Protein AF-A0A954D2D7-F1 (afdb_monomer_lite)

Structure (mmCIF, N/CA/C/O backbone):
data_AF-A0A954D2D7-F1
#
_entry.id   AF-A0A954D2D7-F1
#
loop_
_atom_site.group_PDB
_atom_site.id
_atom_site.type_symbol
_atom_site.label_atom_id
_atom_site.label_alt_id
_atom_site.label_comp_id
_atom_site.label_asym_id
_atom_site.label_entity_id
_atom_site.label_seq_id
_atom_site.pdbx_PDB_ins_code
_atom_site.Cartn_x
_atom_site.Cartn_y
_atom_site.Cartn_z
_atom_site.occupancy
_atom_site.B_iso_or_equiv
_atom_site.auth_seq_id
_atom_site.auth_comp_id
_atom_site.auth_asym_id
_atom_site.auth_atom_id
_atom_site.pdbx_PDB_model_num
ATOM 1 N N . MET A 1 1 ? 48.743 -10.296 -43.940 1.00 39.56 1 MET A N 1
ATOM 2 C CA . MET A 1 1 ? 47.864 -10.215 -42.758 1.00 39.56 1 MET A CA 1
ATOM 3 C C . MET A 1 1 ? 47.285 -8.819 -42.732 1.00 39.56 1 MET A C 1
ATOM 5 O O . MET A 1 1 ? 47.990 -7.878 -42.402 1.00 39.56 1 MET A O 1
ATOM 9 N N . THR A 1 2 ? 46.063 -8.693 -43.229 1.00 38.75 2 THR A N 1
ATOM 10 C CA . THR A 1 2 ? 45.252 -7.474 -43.221 1.00 38.75 2 THR A CA 1
ATOM 11 C C . THR A 1 2 ? 44.404 -7.504 -41.954 1.00 38.75 2 THR A C 1
ATOM 13 O O . THR A 1 2 ? 43.692 -8.481 -41.736 1.00 38.75 2 THR A O 1
ATOM 16 N N . LEU A 1 3 ? 44.523 -6.485 -41.105 1.00 38.28 3 LEU A N 1
ATOM 17 C CA . LEU A 1 3 ? 43.598 -6.252 -39.997 1.00 38.28 3 LEU A CA 1
ATOM 18 C C . LEU A 1 3 ? 42.674 -5.107 -40.424 1.00 38.28 3 LEU A C 1
ATOM 20 O O . LEU A 1 3 ? 43.153 -4.049 -40.832 1.00 38.28 3 LEU A O 1
ATOM 24 N N . GLU A 1 4 ? 41.373 -5.378 -40.415 1.00 38.62 4 GLU A N 1
ATOM 25 C CA . GLU A 1 4 ? 40.294 -4.446 -40.760 1.00 38.62 4 GLU A CA 1
ATOM 26 C C . GLU A 1 4 ? 40.240 -3.261 -39.767 1.00 38.62 4 GLU A C 1
ATOM 28 O O . GLU A 1 4 ? 40.539 -3.449 -38.584 1.00 38.62 4 GLU A O 1
ATOM 33 N N . PRO A 1 5 ? 39.854 -2.045 -40.201 1.00 45.22 5 PRO A N 1
ATOM 34 C CA . PRO A 1 5 ? 39.687 -0.904 -39.308 1.00 45.22 5 PRO A CA 1
ATOM 35 C C . PRO A 1 5 ? 38.406 -1.021 -38.466 1.00 45.22 5 PRO A C 1
ATOM 37 O O . PRO A 1 5 ? 37.337 -1.376 -38.961 1.00 45.22 5 PRO A O 1
ATOM 40 N N . TYR A 1 6 ? 38.531 -0.672 -37.186 1.00 34.94 6 TYR A N 1
ATOM 41 C CA . TYR A 1 6 ? 37.450 -0.567 -36.204 1.00 34.94 6 TYR A CA 1
ATOM 42 C C . TYR A 1 6 ? 36.313 0.328 -36.738 1.00 34.94 6 TYR A C 1
ATOM 44 O O . TYR A 1 6 ? 36.554 1.455 -37.175 1.00 34.94 6 TYR A O 1
ATOM 52 N N . GLN A 1 7 ? 35.077 -0.175 -36.730 1.00 33.38 7 GLN A N 1
ATOM 53 C CA . GLN A 1 7 ? 33.889 0.573 -37.151 1.00 33.38 7 GLN A CA 1
ATOM 54 C C . GLN A 1 7 ? 33.510 1.577 -36.052 1.00 33.38 7 GLN A C 1
ATOM 56 O O . GLN A 1 7 ? 33.207 1.187 -34.928 1.00 33.38 7 GLN A O 1
ATOM 61 N N . VAL A 1 8 ? 33.529 2.874 -36.368 1.00 34.16 8 VAL A N 1
ATOM 62 C CA . VAL A 1 8 ? 32.988 3.925 -35.493 1.00 34.16 8 VAL A CA 1
ATOM 63 C C . VAL A 1 8 ? 31.491 4.034 -35.769 1.00 34.16 8 VAL A C 1
ATOM 65 O O . VAL A 1 8 ? 31.095 4.454 -36.857 1.00 34.16 8 VAL A O 1
ATOM 68 N N . PHE A 1 9 ? 30.657 3.668 -34.796 1.00 31.55 9 PHE A N 1
ATOM 69 C CA . PHE A 1 9 ? 29.221 3.931 -34.868 1.00 31.55 9 PHE A CA 1
ATOM 70 C C . PHE A 1 9 ? 28.951 5.413 -34.553 1.00 31.55 9 PHE A C 1
ATOM 72 O O . PHE A 1 9 ? 29.462 5.929 -33.557 1.00 31.55 9 PHE A O 1
ATOM 79 N N . PRO A 1 10 ? 28.179 6.137 -35.383 1.00 33.50 10 PRO A N 1
ATOM 80 C CA . PRO A 1 10 ? 27.807 7.512 -35.085 1.00 33.50 10 PRO A CA 1
ATOM 81 C C . PRO A 1 10 ? 26.833 7.539 -33.900 1.00 33.50 10 PRO A C 1
ATOM 83 O O . PRO A 1 10 ? 25.724 7.011 -33.988 1.00 33.50 10 PRO A O 1
ATOM 86 N N . LEU A 1 11 ? 27.252 8.174 -32.802 1.00 37.38 11 LEU A N 1
ATOM 87 C CA . LEU A 1 11 ? 26.416 8.414 -31.626 1.00 37.38 11 LEU A CA 1
ATOM 88 C C . LEU A 1 11 ? 25.165 9.204 -32.036 1.00 37.38 11 LEU A C 1
ATOM 90 O O . LEU A 1 11 ? 25.256 10.324 -32.552 1.00 37.38 11 LEU A O 1
ATOM 94 N N . HIS A 1 12 ? 23.993 8.607 -31.814 1.00 35.72 12 HIS A N 1
ATOM 95 C CA . HIS A 1 12 ? 22.733 9.331 -31.877 1.00 35.72 12 HIS A CA 1
ATOM 96 C C . HIS A 1 12 ? 22.705 10.394 -30.774 1.00 35.72 12 HIS A C 1
ATOM 98 O O . HIS A 1 12 ? 23.239 10.228 -29.681 1.00 35.72 12 HIS A O 1
ATOM 104 N N . ARG A 1 13 ? 22.134 11.541 -31.137 1.00 46.81 13 ARG A N 1
ATOM 105 C CA . ARG A 1 13 ? 22.065 12.766 -30.343 1.00 46.81 13 ARG A CA 1
ATOM 106 C C . ARG A 1 13 ? 21.484 12.510 -28.949 1.00 46.81 13 ARG A C 1
ATOM 108 O O . ARG A 1 13 ? 20.422 11.908 -28.856 1.00 46.81 13 ARG A O 1
ATOM 115 N N . ASN A 1 14 ? 22.138 13.124 -27.956 1.00 37.88 14 ASN A N 1
ATOM 116 C CA . ASN A 1 14 ? 21.679 13.470 -26.597 1.00 37.88 14 ASN A CA 1
ATOM 117 C C . ASN A 1 14 ? 22.426 12.767 -25.453 1.00 37.88 14 ASN A C 1
ATOM 119 O O . ASN A 1 14 ? 21.799 12.212 -24.562 1.00 37.88 14 ASN A O 1
ATOM 123 N N . VAL A 1 15 ? 23.756 12.886 -25.399 1.00 37.69 15 VAL A N 1
ATOM 124 C CA . VAL A 1 15 ? 24.459 12.725 -24.116 1.00 37.69 15 VAL A CA 1
ATOM 125 C C . VAL A 1 15 ? 24.548 14.103 -23.465 1.00 37.69 15 VAL A C 1
ATOM 127 O O . VAL A 1 15 ? 25.409 14.922 -23.797 1.00 37.69 15 VAL A O 1
ATOM 130 N N . GLY A 1 16 ? 23.578 14.392 -22.598 1.00 37.53 16 GLY A N 1
ATOM 131 C CA . GLY A 1 16 ? 23.674 15.493 -21.648 1.00 37.53 16 GLY A CA 1
ATOM 132 C C . GLY A 1 16 ? 24.825 15.210 -20.688 1.00 37.53 16 GLY A C 1
ATOM 133 O O . GLY A 1 16 ? 24.953 14.100 -20.181 1.00 37.53 16 GLY A O 1
ATOM 134 N N . ARG A 1 17 ? 25.694 16.199 -20.468 1.00 40.41 17 ARG A N 1
ATOM 135 C CA . ARG A 1 17 ? 26.733 16.101 -19.440 1.00 40.41 17 ARG A CA 1
ATOM 136 C C . ARG A 1 17 ? 26.048 16.051 -18.077 1.00 40.41 17 ARG A C 1
ATOM 138 O O . ARG A 1 17 ? 25.430 17.039 -17.688 1.00 40.41 17 ARG A O 1
ATOM 145 N N . ILE A 1 18 ? 26.176 14.933 -17.374 1.00 41.44 18 ILE A N 1
ATOM 146 C CA . ILE A 1 18 ? 25.833 14.842 -15.957 1.00 41.44 18 ILE A CA 1
ATOM 147 C C . ILE A 1 18 ? 27.135 15.108 -15.200 1.00 41.44 18 ILE A C 1
ATOM 149 O O . ILE A 1 18 ? 28.099 14.363 -15.338 1.00 41.44 18 ILE A O 1
ATOM 153 N N . ASN A 1 19 ? 27.189 16.248 -14.513 1.00 44.53 19 ASN A N 1
ATOM 154 C CA . ASN A 1 19 ? 28.309 16.683 -13.685 1.00 44.53 19 ASN A CA 1
ATOM 155 C C . ASN A 1 19 ? 27.780 16.944 -12.276 1.00 44.53 19 ASN A C 1
ATOM 157 O O . ASN A 1 19 ? 27.097 17.948 -12.078 1.00 44.53 19 ASN A O 1
ATOM 161 N N . TYR A 1 20 ? 28.112 16.040 -11.363 1.00 42.44 20 TYR A N 1
ATOM 162 C CA . TYR A 1 20 ? 28.048 16.162 -9.909 1.00 42.44 20 TYR A CA 1
ATOM 163 C C . TYR A 1 20 ? 29.038 15.071 -9.441 1.00 42.44 20 TYR A C 1
ATOM 165 O O . TYR A 1 20 ? 28.659 13.913 -9.378 1.00 42.44 20 TYR A O 1
ATOM 173 N N . ASP A 1 21 ? 30.361 15.247 -9.379 1.00 45.12 21 ASP A N 1
ATOM 174 C CA . ASP A 1 21 ? 31.151 16.245 -8.660 1.00 45.12 21 ASP A CA 1
ATOM 175 C C . ASP A 1 21 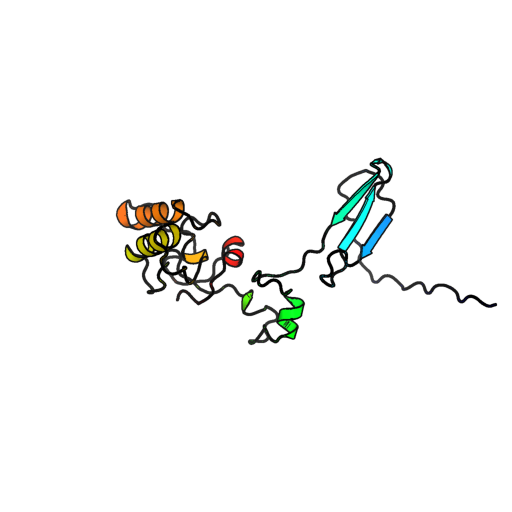? 32.557 16.357 -9.313 1.00 45.12 21 ASP A C 1
ATOM 177 O O . ASP A 1 21 ? 32.939 15.544 -10.152 1.00 45.12 21 ASP A O 1
ATOM 181 N N . LEU A 1 22 ? 33.310 17.406 -8.988 1.00 47.78 22 LEU A N 1
ATOM 182 C CA . LEU A 1 22 ? 34.474 17.935 -9.718 1.00 47.78 22 LEU A CA 1
ATOM 183 C C . LEU A 1 22 ? 35.801 17.143 -9.587 1.00 47.78 22 LEU A C 1
ATOM 185 O O . LEU A 1 22 ? 36.811 17.770 -9.299 1.00 47.78 22 LEU A O 1
ATOM 189 N N . ASP A 1 23 ? 35.854 15.844 -9.890 1.00 49.12 23 ASP A N 1
ATOM 190 C CA . ASP A 1 23 ? 37.109 15.065 -9.789 1.00 49.12 23 ASP A CA 1
ATOM 191 C C . ASP A 1 23 ? 37.379 14.243 -11.074 1.00 49.12 23 ASP A C 1
ATOM 193 O O . ASP A 1 23 ? 37.180 13.032 -11.106 1.00 49.12 23 ASP A O 1
ATOM 197 N N . ASP A 1 24 ? 37.746 14.918 -12.176 1.00 53.25 24 ASP A N 1
ATOM 198 C CA . ASP A 1 24 ? 38.300 14.365 -13.436 1.00 53.25 24 ASP A CA 1
ATOM 199 C C . ASP A 1 24 ? 37.940 12.896 -13.782 1.00 53.25 24 ASP A C 1
ATOM 201 O O . ASP A 1 24 ? 38.807 12.043 -13.992 1.00 53.25 24 ASP A O 1
ATOM 205 N N . ALA A 1 25 ? 36.643 12.583 -13.895 1.00 55.34 25 ALA A N 1
ATOM 206 C CA . ALA A 1 25 ? 36.192 11.291 -14.409 1.00 55.34 25 ALA A CA 1
ATOM 207 C C . ALA A 1 25 ? 36.656 11.120 -15.871 1.00 55.34 25 ALA A C 1
ATOM 209 O O . ALA A 1 25 ? 36.067 11.678 -16.801 1.00 55.34 25 ALA A O 1
ATOM 210 N N . GLU A 1 26 ? 37.741 10.368 -16.082 1.00 58.22 26 GLU A N 1
ATOM 211 C CA . GLU A 1 26 ? 38.384 10.236 -17.398 1.00 58.22 26 GLU A CA 1
ATOM 212 C C . GLU A 1 26 ? 37.692 9.225 -18.323 1.00 58.22 26 GLU A C 1
ATOM 214 O O . GLU A 1 26 ? 37.853 9.291 -19.546 1.00 58.22 26 GLU A O 1
ATOM 219 N N . SER A 1 27 ? 36.924 8.277 -17.776 1.00 65.44 27 SER A N 1
ATOM 220 C CA . SER A 1 27 ? 36.299 7.224 -18.576 1.00 65.44 27 SER A CA 1
ATOM 221 C C . SER A 1 27 ? 34.964 6.768 -18.001 1.00 65.44 27 SER A C 1
ATOM 223 O O . SER A 1 27 ? 34.868 6.416 -16.826 1.00 65.44 27 SER A O 1
ATOM 225 N N . LEU A 1 28 ? 33.955 6.761 -18.873 1.00 73.69 28 LEU A N 1
ATOM 226 C CA . LEU A 1 28 ? 32.636 6.189 -18.639 1.00 73.69 28 LEU A CA 1
ATOM 227 C C . LEU A 1 28 ? 32.505 4.944 -19.514 1.00 73.69 28 LEU A C 1
ATOM 229 O O . LEU A 1 28 ? 32.765 5.012 -20.720 1.00 73.69 28 LEU A O 1
ATOM 233 N N . ILE A 1 29 ? 32.087 3.831 -18.921 1.00 79.81 29 ILE A N 1
ATOM 234 C CA . ILE A 1 29 ? 31.660 2.644 -19.661 1.00 79.81 29 ILE A CA 1
ATOM 235 C C . ILE A 1 29 ? 30.211 2.338 -19.304 1.00 79.81 29 ILE A C 1
ATOM 237 O O . ILE A 1 29 ? 29.823 2.440 -18.142 1.00 79.81 29 ILE A O 1
ATOM 241 N N . ALA A 1 30 ? 29.436 2.015 -20.335 1.00 82.44 30 ALA A N 1
ATOM 242 C CA . ALA A 1 30 ? 28.088 1.503 -20.205 1.00 82.44 30 ALA A CA 1
ATOM 243 C C . ALA A 1 30 ? 28.159 -0.021 -20.380 1.00 82.44 30 ALA A C 1
ATOM 245 O O . ALA A 1 30 ? 28.698 -0.489 -21.389 1.00 82.44 30 ALA A O 1
ATOM 246 N N . ALA A 1 31 ? 27.745 -0.783 -19.374 1.00 78.31 31 ALA A N 1
ATOM 247 C CA . ALA A 1 31 ? 27.738 -2.241 -19.410 1.00 78.31 31 ALA A CA 1
ATOM 248 C C . ALA A 1 31 ? 26.747 -2.774 -18.383 1.00 78.31 31 ALA A C 1
ATOM 250 O O . ALA A 1 31 ? 26.720 -2.279 -17.269 1.00 78.31 31 ALA A O 1
ATOM 251 N N . ASP A 1 32 ? 26.012 -3.811 -18.752 1.00 78.25 32 A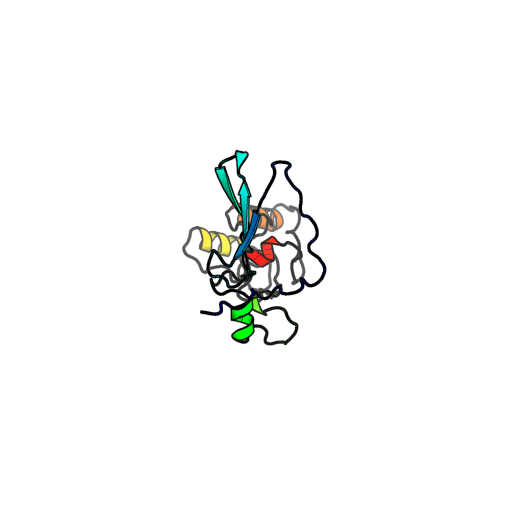SP A N 1
ATOM 252 C CA . ASP A 1 32 ? 25.194 -4.603 -17.836 1.00 78.25 32 ASP A CA 1
ATOM 253 C C . ASP A 1 32 ? 26.106 -5.327 -16.821 1.00 78.25 32 ASP A C 1
ATOM 255 O O . ASP A 1 32 ? 26.811 -6.284 -17.175 1.00 78.25 32 ASP A O 1
ATOM 259 N N . LEU A 1 33 ? 26.202 -4.800 -15.595 1.00 78.88 33 LEU A N 1
ATOM 260 C CA . LEU A 1 33 ? 27.069 -5.328 -14.540 1.00 78.88 33 LEU A CA 1
ATOM 261 C C . LEU A 1 33 ? 26.346 -6.264 -13.575 1.00 78.88 33 LEU A C 1
ATOM 263 O O . LEU A 1 33 ? 27.026 -7.069 -12.924 1.00 78.88 33 LEU A O 1
ATOM 267 N N . ASP A 1 34 ? 25.025 -6.171 -13.457 1.00 72.88 34 ASP A N 1
ATOM 268 C CA . ASP A 1 34 ? 24.221 -7.018 -12.573 1.00 72.88 34 ASP A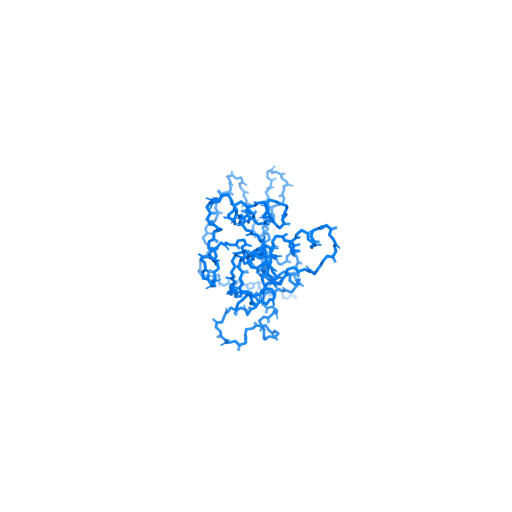 CA 1
ATOM 269 C C . ASP A 1 34 ? 23.384 -8.082 -13.308 1.00 72.88 34 ASP A C 1
ATOM 271 O O . ASP A 1 34 ? 22.871 -9.003 -12.664 1.00 72.88 34 ASP A O 1
ATOM 275 N N . GLY A 1 35 ? 23.407 -8.086 -14.640 1.00 67.19 35 GLY A N 1
ATOM 276 C CA . GLY A 1 35 ? 22.795 -9.100 -15.497 1.00 67.19 35 GLY A CA 1
ATOM 277 C C . GLY A 1 35 ? 21.318 -8.844 -15.788 1.00 67.19 35 GLY A C 1
ATOM 278 O O . GLY A 1 35 ? 20.613 -9.802 -16.123 1.00 67.19 35 GLY A O 1
ATOM 279 N N . ASP A 1 36 ? 20.865 -7.604 -15.616 1.00 63.38 36 ASP A N 1
ATOM 280 C CA . ASP A 1 36 ? 19.478 -7.157 -15.757 1.00 63.38 36 ASP A CA 1
ATOM 281 C C . ASP A 1 36 ? 19.140 -6.778 -17.225 1.00 63.38 36 ASP A C 1
ATOM 283 O O . ASP A 1 36 ? 17.993 -6.721 -17.660 1.00 63.38 36 ASP A O 1
ATOM 287 N N . GLY A 1 37 ? 20.157 -6.682 -18.086 1.00 59.62 37 GLY A N 1
ATOM 288 C CA . GLY A 1 37 ? 19.989 -6.416 -19.514 1.00 59.62 37 GLY A CA 1
ATOM 289 C C . GLY A 1 37 ? 19.820 -4.935 -19.864 1.00 59.62 37 GLY A C 1
ATOM 290 O O . GLY A 1 37 ? 19.677 -4.616 -21.053 1.00 59.62 37 GLY A O 1
ATOM 291 N N . LEU A 1 38 ? 19.901 -4.033 -18.883 1.00 69.88 38 LEU A N 1
ATOM 292 C CA . LEU A 1 38 ? 20.119 -2.603 -19.072 1.00 69.88 38 LEU A CA 1
ATOM 293 C C . LEU A 1 38 ? 21.613 -2.272 -18.943 1.00 69.88 38 LEU A C 1
ATOM 295 O O . LEU A 1 38 ? 22.388 -2.946 -18.274 1.00 69.88 38 LEU A O 1
ATOM 299 N N . GLU A 1 39 ? 22.071 -1.239 -19.655 1.00 75.44 39 GLU A N 1
ATOM 300 C CA . GLU A 1 39 ? 23.469 -0.817 -19.539 1.00 75.44 39 GLU A CA 1
ATOM 301 C C . GLU A 1 39 ? 23.657 0.050 -18.283 1.00 75.44 39 GLU A C 1
ATOM 303 O O . GLU A 1 39 ? 23.234 1.207 -18.258 1.00 75.44 39 GLU A O 1
ATOM 308 N N . ASP A 1 40 ? 24.355 -0.466 -17.270 1.00 81.38 40 ASP A N 1
ATOM 309 C CA . ASP A 1 40 ? 24.784 0.322 -16.110 1.00 81.38 40 ASP A CA 1
ATOM 310 C C . ASP A 1 40 ? 25.881 1.311 -16.477 1.00 81.38 40 ASP A C 1
ATOM 312 O O . ASP A 1 40 ? 26.655 1.093 -17.408 1.00 81.38 40 ASP A O 1
ATOM 316 N N . ILE A 1 41 ? 26.022 2.378 -15.688 1.00 84.12 41 ILE A N 1
ATOM 317 C CA . ILE A 1 41 ? 27.104 3.347 -15.873 1.00 84.12 41 ILE A CA 1
ATOM 318 C C . ILE A 1 41 ? 28.191 3.104 -14.835 1.00 84.12 41 ILE A C 1
ATOM 320 O O . ILE A 1 41 ? 27.975 3.211 -13.629 1.00 84.12 41 ILE A O 1
ATOM 324 N N . VAL A 1 42 ? 29.409 2.882 -15.316 1.00 82.31 42 VAL A N 1
ATOM 325 C CA . VAL A 1 42 ? 30.607 2.788 -14.484 1.00 82.31 42 VAL A CA 1
ATOM 326 C C . VAL A 1 42 ? 31.518 3.966 -14.781 1.00 82.31 42 VAL A C 1
ATOM 328 O O . VAL A 1 42 ? 31.848 4.237 -15.938 1.00 82.31 42 VAL A O 1
ATOM 331 N N . SER A 1 43 ? 31.962 4.638 -13.723 1.00 81.44 43 SER A N 1
ATOM 332 C CA . SER A 1 43 ? 32.955 5.705 -13.779 1.00 81.44 43 SER A CA 1
ATOM 333 C C . SER A 1 43 ? 34.209 5.307 -13.006 1.00 81.44 43 SER A C 1
ATOM 335 O O . SER A 1 43 ? 34.134 4.819 -11.873 1.00 81.44 43 SER A O 1
ATOM 337 N N . LEU A 1 44 ? 35.370 5.526 -13.624 1.00 73.00 44 LEU A N 1
ATOM 338 C CA . LEU A 1 44 ? 36.674 5.383 -12.981 1.00 73.00 44 LEU A CA 1
ATOM 339 C C . LEU A 1 44 ? 37.146 6.746 -12.478 1.00 73.00 44 LEU A C 1
ATOM 341 O O . LEU A 1 44 ? 37.297 7.677 -13.272 1.00 73.00 44 LEU A O 1
ATOM 345 N N . ILE A 1 45 ? 37.440 6.837 -11.182 1.00 69.75 45 ILE A N 1
ATOM 346 C CA . ILE A 1 45 ? 37.978 8.046 -10.555 1.00 69.75 45 ILE A CA 1
ATOM 347 C C . ILE A 1 45 ? 39.456 7.780 -10.259 1.00 69.75 45 ILE A C 1
ATOM 349 O O . ILE A 1 45 ? 39.805 7.037 -9.338 1.00 69.75 45 ILE A O 1
ATOM 353 N N . ILE A 1 46 ? 40.338 8.323 -11.104 1.00 61.31 46 ILE A N 1
ATOM 354 C CA . ILE A 1 46 ? 41.777 8.009 -11.082 1.00 61.31 46 ILE A CA 1
ATOM 355 C C . ILE A 1 46 ? 42.448 8.572 -9.826 1.00 61.31 46 ILE A C 1
ATOM 357 O O . ILE A 1 46 ? 43.281 7.888 -9.229 1.00 61.31 46 ILE A O 1
ATOM 361 N N . GLU A 1 47 ? 42.082 9.786 -9.409 1.00 63.69 47 GLU A N 1
ATOM 362 C CA . GLU A 1 47 ? 42.688 10.434 -8.239 1.00 63.69 47 GLU A CA 1
ATOM 363 C C . GLU A 1 47 ? 42.370 9.688 -6.937 1.00 63.69 47 GLU A C 1
ATOM 365 O O . GLU A 1 47 ? 43.257 9.504 -6.101 1.00 63.69 47 GLU A O 1
ATOM 370 N N . ASP A 1 48 ? 41.159 9.142 -6.828 1.00 63.91 48 ASP A N 1
ATOM 371 C CA . ASP A 1 48 ? 40.719 8.393 -5.650 1.00 63.91 48 ASP A CA 1
ATOM 372 C C . ASP A 1 48 ? 40.973 6.884 -5.751 1.00 63.91 48 ASP A C 1
ATOM 374 O O . ASP A 1 48 ? 40.798 6.155 -4.773 1.00 63.91 48 ASP A O 1
ATOM 378 N N . SER A 1 49 ? 41.412 6.387 -6.915 1.00 68.56 49 SER A N 1
ATOM 379 C CA . SER A 1 49 ? 41.528 4.947 -7.198 1.00 68.56 49 SER A CA 1
ATOM 380 C C . SER A 1 49 ? 40.231 4.176 -6.907 1.00 68.56 49 SER A C 1
ATOM 382 O O . SER A 1 49 ? 40.268 3.011 -6.497 1.00 68.56 49 SER A O 1
ATOM 384 N N . THR A 1 50 ? 39.081 4.824 -7.101 1.00 68.94 50 THR A N 1
ATOM 385 C CA . THR A 1 50 ? 37.757 4.250 -6.858 1.00 68.94 50 THR A CA 1
ATOM 386 C C . THR A 1 50 ? 37.022 3.979 -8.165 1.00 68.94 50 THR A C 1
ATOM 388 O O . THR A 1 50 ? 37.292 4.564 -9.218 1.00 68.94 50 THR A O 1
ATOM 391 N N . VAL A 1 51 ? 36.079 3.043 -8.085 1.00 78.25 51 VAL A N 1
ATOM 392 C CA . VAL A 1 51 ? 35.112 2.758 -9.142 1.00 78.25 51 VAL A CA 1
ATOM 393 C C . VAL A 1 51 ? 33.746 3.128 -8.592 1.00 78.25 51 VAL A C 1
ATOM 395 O O . VAL A 1 51 ? 33.341 2.594 -7.559 1.00 78.25 51 VAL A O 1
ATOM 398 N N . SER A 1 52 ? 33.055 4.037 -9.272 1.00 78.62 52 SER A N 1
ATOM 399 C CA . SER A 1 52 ? 31.659 4.351 -8.978 1.00 78.62 52 SER A CA 1
ATOM 400 C C . SER A 1 52 ? 30.776 3.636 -9.986 1.00 78.62 52 SER A C 1
ATOM 402 O O . SER A 1 52 ? 30.973 3.779 -11.192 1.00 78.62 52 SER A O 1
ATOM 404 N N . VAL A 1 53 ? 29.820 2.860 -9.487 1.00 76.94 53 VAL A N 1
ATOM 405 C CA . VAL A 1 53 ? 28.837 2.149 -10.304 1.00 76.94 53 VAL A CA 1
ATOM 406 C C . VAL A 1 53 ? 27.474 2.754 -10.017 1.00 76.94 53 VAL A C 1
ATOM 408 O O . VAL A 1 53 ? 27.031 2.768 -8.868 1.00 76.94 53 VAL A O 1
ATOM 411 N N . LEU A 1 54 ? 26.826 3.261 -11.057 1.00 73.69 54 LEU A N 1
ATOM 412 C CA . LEU A 1 54 ? 25.411 3.576 -11.041 1.00 73.69 54 LEU A CA 1
ATOM 413 C C . LEU A 1 54 ? 24.695 2.418 -11.721 1.00 73.69 54 LEU A C 1
ATOM 415 O O . LEU A 1 54 ? 24.709 2.324 -12.948 1.00 73.69 54 LEU A O 1
ATOM 419 N N . LEU A 1 55 ? 24.088 1.562 -10.903 1.00 69.38 55 LEU A N 1
ATOM 420 C CA . LEU A 1 55 ? 23.210 0.520 -11.407 1.00 69.38 55 LEU A CA 1
ATOM 421 C C . LEU A 1 55 ? 21.961 1.187 -11.983 1.00 69.38 55 LEU A C 1
ATOM 423 O O . LEU A 1 55 ? 21.269 1.932 -11.276 1.00 69.38 55 LEU A O 1
ATOM 427 N N . GLN A 1 56 ? 21.684 0.941 -13.258 1.00 64.81 56 GLN A N 1
ATOM 428 C CA . GLN A 1 56 ? 20.415 1.238 -13.907 1.00 64.81 56 GLN A CA 1
ATOM 429 C C . GLN A 1 56 ? 19.394 0.201 -13.447 1.00 64.81 56 GLN A C 1
ATOM 431 O O . GLN A 1 56 ? 18.827 -0.516 -14.250 1.00 64.81 56 GLN A O 1
ATOM 436 N N . ARG A 1 57 ? 19.149 0.165 -12.134 1.00 62.34 57 ARG A N 1
ATOM 437 C CA . ARG A 1 57 ? 18.301 -0.840 -11.511 1.00 62.34 57 ARG A CA 1
ATOM 438 C C . ARG A 1 57 ? 16.959 -0.906 -12.232 1.00 62.34 57 ARG A C 1
ATOM 440 O O . ARG A 1 57 ? 16.237 0.098 -12.273 1.00 62.34 57 ARG A O 1
A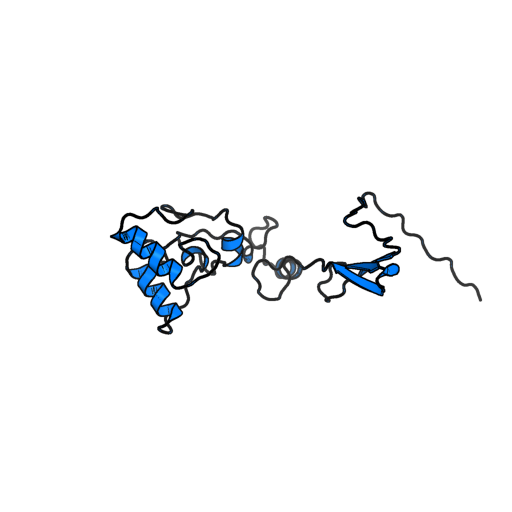TOM 447 N N . GLU A 1 58 ? 16.669 -2.080 -12.773 1.00 65.81 58 GLU A N 1
ATOM 448 C CA . GLU A 1 58 ? 15.433 -2.336 -13.485 1.00 65.81 58 GLU A CA 1
ATOM 449 C C . GLU A 1 58 ? 14.185 -1.963 -12.684 1.00 65.81 58 GLU A C 1
ATOM 451 O O . GLU A 1 58 ? 14.107 -2.075 -11.453 1.00 65.81 58 GLU A O 1
ATOM 456 N N . LEU A 1 59 ? 13.207 -1.472 -13.441 1.00 74.62 59 LEU A N 1
ATOM 457 C CA . LEU A 1 59 ? 11.833 -1.331 -13.005 1.00 74.62 59 LEU A CA 1
ATOM 458 C C . LEU A 1 59 ? 11.337 -2.771 -12.768 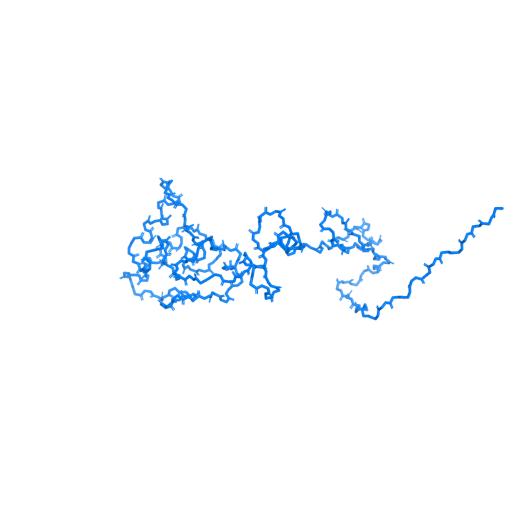1.00 74.62 59 LEU A C 1
ATOM 460 O O . LEU A 1 59 ? 11.177 -3.523 -13.719 1.00 74.62 59 LEU A O 1
ATOM 464 N N . ASP A 1 60 ? 11.277 -3.183 -11.504 1.00 70.44 60 ASP A N 1
ATOM 465 C CA . ASP A 1 60 ? 10.606 -4.393 -11.003 1.00 70.44 60 ASP A CA 1
ATOM 466 C C . ASP A 1 60 ? 9.591 -3.867 -9.990 1.00 70.44 60 ASP A C 1
ATOM 468 O O . ASP A 1 60 ? 9.893 -3.636 -8.808 1.00 70.44 60 ASP A O 1
ATOM 472 N N . CYS A 1 61 ? 8.438 -3.475 -10.518 1.00 76.06 61 CYS A N 1
ATOM 473 C CA . CYS A 1 61 ? 7.447 -2.725 -9.762 1.00 76.06 61 CYS A CA 1
ATOM 474 C C . CYS A 1 61 ? 6.756 -3.590 -8.696 1.00 76.06 61 CYS A C 1
ATOM 476 O O . CYS A 1 61 ? 6.383 -3.065 -7.645 1.00 76.06 61 CYS A O 1
ATOM 478 N N . ASP A 1 62 ? 6.621 -4.897 -8.943 1.00 73.44 62 ASP A N 1
ATOM 479 C CA . ASP A 1 62 ? 5.889 -5.848 -8.102 1.00 73.44 62 ASP A CA 1
ATOM 480 C C . ASP A 1 62 ? 6.817 -6.693 -7.205 1.00 73.44 62 ASP A C 1
ATOM 482 O O . ASP A 1 62 ? 6.354 -7.422 -6.321 1.00 73.44 62 ASP A O 1
ATOM 486 N N . ARG A 1 63 ? 8.138 -6.531 -7.369 1.00 72.44 63 ARG A N 1
ATOM 487 C CA . ARG A 1 63 ? 9.211 -7.167 -6.592 1.00 72.44 63 ARG A CA 1
ATOM 488 C C . ARG A 1 63 ? 9.165 -8.684 -6.655 1.00 72.44 63 ARG A C 1
ATOM 490 O O . ARG A 1 63 ? 9.578 -9.360 -5.700 1.00 72.44 63 ARG A O 1
ATOM 497 N N . ASN A 1 64 ? 8.666 -9.236 -7.754 1.00 73.44 64 ASN A N 1
ATOM 498 C CA . ASN A 1 64 ? 8.581 -10.677 -7.932 1.00 73.44 64 ASN A CA 1
ATOM 499 C C . ASN A 1 64 ? 9.960 -11.297 -8.292 1.00 73.44 64 ASN A C 1
ATOM 501 O O . ASN A 1 64 ? 10.113 -12.525 -8.263 1.00 73.44 64 ASN A O 1
ATOM 505 N N . GLY A 1 65 ? 10.981 -10.463 -8.556 1.00 76.50 65 GLY A N 1
ATOM 506 C CA . GLY A 1 65 ? 12.338 -10.871 -8.938 1.00 76.50 65 GLY A CA 1
ATOM 507 C C . GLY A 1 65 ? 12.505 -11.172 -10.432 1.00 76.50 65 GLY A C 1
ATOM 508 O O . GLY A 1 65 ? 13.558 -11.663 -10.847 1.00 76.50 65 GLY A O 1
ATOM 509 N N . VAL A 1 66 ? 11.465 -10.908 -11.212 1.00 80.94 66 VAL A N 1
ATOM 510 C CA . VAL A 1 66 ? 11.419 -10.772 -12.661 1.00 80.94 66 VAL A CA 1
ATOM 511 C C . VAL A 1 66 ? 11.286 -9.283 -12.949 1.00 80.94 66 VAL A C 1
ATOM 513 O O . VAL A 1 66 ? 10.722 -8.508 -12.192 1.00 80.94 66 VAL A O 1
ATOM 516 N N . ILE A 1 67 ? 11.925 -8.875 -14.022 1.00 76.19 67 ILE A N 1
ATOM 517 C CA . ILE A 1 67 ? 12.082 -7.478 -14.396 1.00 76.19 67 ILE A CA 1
ATOM 518 C C . ILE A 1 67 ? 10.894 -7.088 -15.267 1.00 76.19 67 ILE A C 1
ATOM 520 O O . ILE A 1 67 ? 10.453 -7.917 -16.071 1.00 76.19 67 ILE A O 1
ATOM 524 N N . ASP A 1 68 ? 10.389 -5.854 -15.169 1.00 78.00 68 ASP A N 1
ATOM 525 C CA . ASP A 1 68 ? 9.136 -5.472 -15.837 1.00 78.00 68 ASP A CA 1
ATOM 526 C C . ASP A 1 68 ? 9.201 -5.777 -17.347 1.00 78.00 68 ASP A C 1
ATOM 528 O O . ASP A 1 68 ? 8.228 -6.207 -17.963 1.00 78.00 68 ASP A O 1
ATOM 532 N N . SER A 1 69 ? 10.381 -5.631 -17.963 1.00 78.81 69 SER A N 1
ATOM 533 C CA . SER A 1 69 ? 10.618 -5.961 -19.375 1.00 78.81 69 SER A CA 1
ATOM 534 C C . SER A 1 69 ? 10.353 -7.443 -19.709 1.00 78.81 69 SER A C 1
ATOM 536 O O . SER A 1 69 ? 9.809 -7.761 -20.775 1.00 78.81 69 SER A O 1
ATOM 538 N N . CYS A 1 70 ? 10.685 -8.355 -18.792 1.00 80.81 70 CYS A N 1
ATOM 539 C CA . CYS A 1 70 ? 10.375 -9.778 -18.879 1.00 80.81 70 CYS A CA 1
ATOM 540 C C . CYS A 1 70 ? 8.900 -10.063 -18.587 1.00 80.81 70 CYS A C 1
ATOM 542 O O . CYS A 1 70 ? 8.312 -10.907 -19.270 1.00 80.81 70 CYS A O 1
ATOM 544 N N . ASP A 1 71 ? 8.288 -9.344 -17.652 1.00 84.25 71 ASP A N 1
ATOM 545 C CA . ASP A 1 71 ? 6.863 -9.488 -17.350 1.00 84.25 71 ASP A CA 1
ATOM 546 C C . ASP A 1 71 ? 5.981 -8.992 -18.504 1.00 84.25 71 ASP A C 1
ATOM 548 O O . ASP A 1 71 ? 5.010 -9.656 -18.880 1.00 84.25 71 ASP A O 1
ATOM 552 N N . PHE A 1 72 ? 6.389 -7.929 -19.204 1.00 80.62 72 PHE A N 1
ATOM 553 C CA . PHE A 1 72 ? 5.743 -7.486 -20.445 1.00 80.62 72 PHE A CA 1
ATOM 554 C C . PHE A 1 72 ? 5.807 -8.585 -21.511 1.00 80.62 72 PHE A C 1
ATOM 556 O O . PHE A 1 72 ? 4.809 -8.889 -22.169 1.00 80.62 72 PHE A O 1
ATOM 563 N N . ALA A 1 73 ? 6.968 -9.228 -21.670 1.00 81.38 73 ALA A N 1
ATOM 564 C CA . ALA A 1 73 ? 7.147 -10.324 -22.622 1.00 81.38 73 ALA A CA 1
ATOM 565 C C . ALA A 1 73 ? 6.347 -11.586 -22.244 1.00 81.38 73 ALA A C 1
ATOM 567 O O . ALA A 1 73 ? 5.972 -12.363 -23.129 1.00 81.38 73 ALA A O 1
ATOM 568 N N . ALA A 1 74 ? 6.065 -11.782 -20.953 1.00 84.94 74 ALA A N 1
ATOM 569 C CA . ALA A 1 74 ? 5.220 -12.853 -20.435 1.00 84.94 74 ALA A CA 1
ATOM 570 C C . ALA A 1 74 ? 3.710 -12.565 -20.568 1.00 84.94 74 ALA A C 1
ATOM 572 O O . ALA A 1 74 ? 2.900 -13.459 -20.316 1.00 84.94 74 ALA A O 1
ATOM 573 N N . GLY A 1 75 ? 3.331 -11.364 -21.021 1.00 83.56 75 GLY A N 1
ATOM 574 C CA . GLY A 1 75 ? 1.938 -10.944 -21.168 1.00 83.56 75 GLY A CA 1
ATOM 575 C C . GLY A 1 75 ? 1.338 -10.356 -19.891 1.00 83.56 75 GLY A C 1
ATOM 576 O O . GLY A 1 75 ? 0.144 -10.529 -19.667 1.00 83.56 75 GLY A O 1
ATOM 577 N N . GLY A 1 76 ? 2.156 -9.701 -19.063 1.00 83.00 76 GLY A N 1
ATOM 578 C CA . GLY A 1 76 ? 1.733 -9.017 -17.838 1.00 83.00 76 GLY A CA 1
ATOM 579 C C . GLY A 1 76 ? 0.997 -7.687 -18.046 1.00 83.00 76 GLY A C 1
ATOM 580 O O . GLY A 1 76 ? 0.582 -7.090 -17.065 1.00 83.00 76 GLY A O 1
ATOM 581 N N . ASP A 1 77 ? 0.832 -7.234 -19.292 1.00 87.62 77 ASP A N 1
ATOM 582 C CA . ASP A 1 77 ? -0.021 -6.103 -19.694 1.00 87.62 77 ASP A CA 1
ATOM 583 C C . ASP A 1 77 ? -1.210 -6.671 -20.483 1.00 87.62 77 ASP A C 1
ATOM 585 O O . ASP A 1 77 ? -1.126 -6.905 -21.699 1.00 87.62 77 ASP A O 1
ATOM 589 N N . ALA A 1 78 ? -2.285 -7.029 -19.777 1.00 86.94 78 ALA A N 1
ATOM 590 C CA . ALA A 1 78 ? -3.426 -7.698 -20.397 1.00 86.94 78 ALA A CA 1
ATOM 591 C C . ALA A 1 78 ? -4.367 -6.709 -21.096 1.00 86.94 78 ALA A C 1
ATOM 593 O O . ALA A 1 78 ? -5.087 -7.100 -22.027 1.00 86.94 78 ALA A O 1
ATOM 594 N N . ASP A 1 79 ? -4.385 -5.450 -20.657 1.00 84.25 79 ASP A N 1
ATOM 595 C CA . ASP A 1 79 ? -5.252 -4.407 -21.204 1.00 84.25 79 ASP A CA 1
ATOM 596 C C . ASP A 1 79 ? -4.607 -3.626 -22.373 1.00 84.25 79 ASP A C 1
ATOM 598 O O . ASP A 1 79 ? -5.315 -2.987 -23.165 1.00 84.25 79 ASP A O 1
ATOM 602 N N . GLY A 1 80 ? -3.294 -3.782 -22.563 1.00 86.62 80 GLY A N 1
ATOM 603 C CA . GLY A 1 80 ? -2.494 -3.226 -23.647 1.00 86.62 80 GLY A CA 1
ATOM 604 C C . GLY A 1 80 ? -2.199 -1.737 -23.488 1.00 86.62 80 GLY A C 1
ATOM 605 O O . GLY A 1 80 ? -2.004 -1.052 -24.504 1.00 86.62 80 GLY A O 1
ATOM 606 N N . ASN A 1 81 ? -2.240 -1.206 -22.266 1.00 83.38 81 ASN A N 1
ATOM 607 C CA . ASN A 1 81 ? -2.071 0.219 -22.005 1.00 83.38 81 ASN A CA 1
ATOM 608 C C . ASN A 1 81 ? -0.596 0.655 -21.878 1.00 83.38 81 ASN A C 1
ATOM 610 O O . ASN A 1 81 ? -0.315 1.861 -21.869 1.00 83.38 81 ASN A O 1
ATOM 614 N N . GLY A 1 82 ? 0.344 -0.298 -21.890 1.00 80.38 82 GLY A N 1
ATOM 615 C CA . GLY A 1 82 ? 1.782 -0.052 -21.801 1.00 80.38 82 GLY A CA 1
ATOM 616 C C . GLY A 1 82 ? 2.316 0.073 -20.372 1.00 80.38 82 GLY A C 1
ATOM 617 O O . GLY A 1 82 ? 3.454 0.513 -20.199 1.00 80.38 82 GLY A O 1
ATOM 618 N N . VAL A 1 83 ? 1.515 -0.297 -19.374 1.00 81.06 83 VAL A N 1
ATOM 619 C CA . VAL A 1 83 ? 1.871 -0.492 -17.964 1.00 81.06 83 VAL A CA 1
ATOM 620 C C . VAL A 1 83 ? 1.551 -1.951 -17.629 1.00 81.06 83 VAL A C 1
ATOM 622 O O . VAL A 1 83 ? 0.569 -2.485 -18.128 1.00 81.06 83 VAL A O 1
ATOM 625 N N . LEU A 1 84 ? 2.381 -2.631 -16.833 1.00 78.81 84 LEU A N 1
ATOM 626 C CA . LEU A 1 84 ? 2.011 -3.977 -16.382 1.00 78.81 84 LEU A CA 1
ATOM 627 C C . LEU A 1 84 ? 0.840 -3.882 -15.416 1.00 78.81 84 LEU A C 1
ATOM 629 O O . LEU A 1 84 ? 0.884 -3.054 -14.509 1.00 78.81 84 LEU A O 1
ATOM 633 N N . ASP A 1 85 ? -0.115 -4.801 -15.529 1.00 80.31 85 ASP A N 1
ATOM 634 C CA . ASP A 1 85 ? -1.264 -4.920 -14.628 1.00 80.31 85 ASP A CA 1
ATOM 635 C C . ASP A 1 85 ? -0.809 -5.002 -13.154 1.00 80.31 85 ASP A C 1
ATOM 637 O O . ASP A 1 85 ? -1.444 -4.453 -12.257 1.00 80.31 85 ASP A O 1
ATOM 641 N N . ALA A 1 86 ? 0.328 -5.660 -12.890 1.00 77.00 86 ALA A N 1
ATOM 642 C CA . ALA A 1 86 ? 0.925 -5.760 -11.555 1.00 77.00 86 ALA A CA 1
ATOM 643 C C . ALA A 1 86 ? 1.532 -4.435 -11.047 1.00 77.00 86 ALA A C 1
ATOM 645 O O . ALA A 1 86 ? 1.628 -4.226 -9.839 1.00 77.00 86 ALA A O 1
ATOM 646 N N . CYS A 1 87 ? 1.909 -3.534 -11.959 1.00 76.12 87 CYS A N 1
ATOM 647 C CA . CYS A 1 87 ? 2.383 -2.183 -11.656 1.00 76.12 87 CYS A CA 1
ATOM 648 C C . CYS A 1 87 ? 1.253 -1.154 -11.595 1.00 76.12 87 CYS A C 1
ATOM 650 O O . CYS A 1 87 ? 1.514 0.029 -11.342 1.00 76.12 87 CYS A O 1
ATOM 652 N N . GLU A 1 88 ? 0.017 -1.541 -11.906 1.00 79.06 88 GLU A N 1
ATOM 653 C CA . GLU A 1 88 ? -1.083 -0.598 -11.895 1.00 79.06 88 GLU A CA 1
ATOM 654 C C . GLU A 1 88 ? -1.507 -0.280 -10.461 1.00 79.06 88 GLU A C 1
ATOM 656 O O . GLU A 1 88 ? -1.567 -1.164 -9.601 1.00 79.06 88 GLU A O 1
ATOM 661 N N . PRO A 1 89 ? -1.836 0.989 -10.170 1.00 74.94 89 PRO A N 1
ATOM 662 C CA . PRO A 1 89 ? -2.397 1.338 -8.884 1.00 74.94 89 PRO A CA 1
ATOM 663 C C . PRO A 1 89 ? -3.753 0.644 -8.731 1.00 74.94 89 PRO A C 1
ATOM 665 O O . PRO A 1 89 ? -4.751 1.021 -9.346 1.00 74.94 89 PRO A O 1
ATOM 668 N N . VAL A 1 90 ? -3.781 -0.378 -7.883 1.00 81.75 90 VAL A N 1
ATOM 669 C CA . VAL A 1 90 ? -5.002 -1.088 -7.519 1.00 81.75 90 VAL A CA 1
ATOM 670 C C . VAL A 1 90 ? -5.833 -0.199 -6.594 1.00 81.75 90 VAL A C 1
ATOM 672 O O . VAL A 1 90 ? -5.299 0.473 -5.708 1.00 81.75 90 VAL A O 1
ATOM 675 N N . ALA A 1 91 ? -7.150 -0.176 -6.797 1.00 89.00 91 ALA A N 1
ATOM 676 C CA . ALA A 1 91 ? -8.046 0.551 -5.910 1.00 89.00 91 ALA A CA 1
ATOM 677 C C . ALA A 1 91 ? -8.173 -0.164 -4.554 1.00 89.00 91 ALA A C 1
ATOM 679 O O . ALA A 1 91 ? -8.321 -1.387 -4.481 1.00 89.00 91 ALA A O 1
ATOM 680 N N . PHE A 1 92 ? -8.120 0.611 -3.475 1.00 93.00 92 PHE A N 1
ATOM 681 C CA . PHE A 1 92 ? -8.320 0.127 -2.114 1.00 93.00 92 PHE A CA 1
ATOM 682 C C . PHE A 1 92 ? -9.005 1.192 -1.254 1.00 93.00 92 PHE A C 1
ATOM 684 O O . PHE A 1 92 ? -9.160 2.343 -1.668 1.00 93.00 92 PHE A O 1
ATOM 691 N N . LEU A 1 93 ? -9.433 0.795 -0.058 1.00 94.50 93 LEU A N 1
ATOM 692 C CA . LEU A 1 93 ? -9.944 1.692 0.970 1.00 94.50 93 LEU A CA 1
ATOM 693 C C . LEU A 1 93 ? -8.978 1.655 2.156 1.00 94.50 93 LEU A C 1
ATOM 695 O O . LEU A 1 93 ? -8.793 0.610 2.778 1.00 94.50 93 LEU A O 1
ATOM 699 N N . ARG A 1 94 ? -8.313 2.775 2.457 1.00 94.88 94 ARG A N 1
ATOM 700 C CA . ARG A 1 94 ? -7.339 2.822 3.551 1.00 94.88 94 ARG A CA 1
ATOM 701 C C . ARG A 1 94 ? -8.046 2.586 4.880 1.00 94.88 94 ARG A C 1
ATOM 703 O O . ARG A 1 94 ? -8.996 3.288 5.227 1.00 94.88 94 ARG A O 1
ATOM 710 N N . GLY A 1 95 ? -7.550 1.603 5.623 1.00 95.75 95 GLY A N 1
ATOM 711 C CA . GLY A 1 95 ? -8.150 1.124 6.860 1.00 95.75 95 GLY A CA 1
ATOM 712 C C . GLY A 1 95 ? -9.108 -0.054 6.709 1.00 95.75 95 GLY A C 1
ATOM 713 O O . GLY A 1 95 ? -9.484 -0.579 7.746 1.00 95.75 95 GLY A O 1
ATOM 714 N N . ASP A 1 96 ? -9.456 -0.498 5.495 1.00 95.56 96 ASP A N 1
ATOM 715 C CA . ASP A 1 96 ? -10.180 -1.761 5.258 1.00 95.56 96 ASP A CA 1
ATOM 716 C C . ASP A 1 96 ? -9.164 -2.901 5.087 1.00 95.56 96 ASP A C 1
ATOM 718 O O . ASP A 1 96 ? -8.702 -3.241 3.995 1.00 95.56 96 ASP A O 1
ATOM 722 N N . ILE A 1 97 ? -8.715 -3.426 6.220 1.00 95.19 97 ILE A N 1
ATOM 723 C CA . ILE A 1 97 ? -7.611 -4.382 6.328 1.00 95.19 97 ILE A CA 1
ATOM 724 C C . ILE A 1 97 ? -8.110 -5.805 6.100 1.00 95.19 97 ILE A C 1
ATOM 726 O O . ILE A 1 97 ? -7.372 -6.656 5.590 1.00 95.19 97 ILE A O 1
ATOM 730 N N . ASN A 1 98 ? -9.349 -6.082 6.506 1.00 93.56 98 ASN A N 1
ATOM 731 C CA . ASN A 1 98 ? -9.967 -7.390 6.326 1.00 93.56 98 ASN A CA 1
ATOM 732 C C . ASN A 1 98 ? -10.671 -7.543 4.956 1.00 93.56 98 ASN A C 1
ATOM 734 O O . ASN A 1 98 ? -11.112 -8.656 4.648 1.00 93.56 98 ASN A O 1
ATOM 738 N N . ALA A 1 99 ? -10.696 -6.478 4.140 1.00 91.88 99 ALA A N 1
ATOM 739 C CA . ALA A 1 99 ? -11.292 -6.398 2.807 1.00 91.88 99 ALA A CA 1
ATOM 740 C C . ALA A 1 99 ? -12.795 -6.731 2.795 1.00 91.88 99 ALA A C 1
ATOM 742 O O . ALA A 1 99 ? -13.284 -7.426 1.895 1.00 91.88 99 ALA A O 1
ATOM 743 N N . ASP A 1 100 ? -13.530 -6.288 3.821 1.00 92.44 100 ASP A N 1
ATOM 744 C CA . ASP A 1 100 ? -14.982 -6.478 3.926 1.00 92.44 100 ASP A CA 1
ATOM 745 C C . ASP A 1 100 ? -15.808 -5.296 3.386 1.00 92.44 100 ASP A C 1
ATOM 747 O O . ASP A 1 100 ? -17.044 -5.372 3.313 1.00 92.44 100 ASP A O 1
ATOM 751 N N . GLY A 1 101 ? -15.130 -4.242 2.928 1.00 91.38 101 GLY A N 1
ATOM 752 C CA . GLY A 1 101 ? -15.709 -3.032 2.360 1.00 91.38 101 GLY A CA 1
ATOM 753 C C . GLY A 1 101 ? -16.056 -1.967 3.399 1.00 91.38 101 GLY A C 1
ATOM 754 O O . GLY A 1 101 ? -16.619 -0.932 3.028 1.00 91.38 101 GLY A O 1
ATOM 755 N N . ASN A 1 102 ? -15.783 -2.200 4.686 1.00 93.50 102 ASN A N 1
ATOM 756 C CA . ASN A 1 102 ? -16.037 -1.250 5.764 1.00 93.50 102 ASN A CA 1
ATOM 757 C C . ASN A 1 102 ? -14.757 -1.000 6.559 1.00 93.50 102 ASN A C 1
ATOM 759 O O . ASN A 1 102 ? -13.988 -1.909 6.812 1.00 93.50 102 ASN A O 1
ATOM 763 N N . VAL A 1 103 ? -14.576 0.244 7.005 1.00 95.94 103 VAL A N 1
ATOM 764 C CA . VAL A 1 103 ? -13.509 0.603 7.946 1.00 95.94 103 VAL A CA 1
ATOM 765 C C . VAL A 1 103 ? -14.098 0.616 9.353 1.00 95.94 103 VAL A C 1
ATOM 767 O O . VAL A 1 103 ? -14.778 1.575 9.740 1.00 95.94 103 VAL A O 1
ATOM 770 N N . ASP A 1 104 ? -13.882 -0.456 10.112 1.00 96.81 104 ASP A N 1
ATOM 771 C CA . ASP A 1 104 ? -14.414 -0.636 11.458 1.00 96.81 104 ASP A CA 1
ATOM 772 C C . ASP A 1 104 ? -13.441 -1.331 12.436 1.00 96.81 104 ASP A C 1
ATOM 774 O O . ASP A 1 104 ? -12.223 -1.322 12.280 1.00 96.81 104 ASP A O 1
ATOM 778 N N . ILE A 1 105 ? -13.959 -1.837 13.559 1.00 97.62 105 ILE A N 1
ATOM 779 C CA . ILE A 1 105 ? -13.145 -2.466 14.609 1.00 97.62 105 ILE A CA 1
ATOM 780 C C . ILE A 1 105 ? -12.537 -3.810 14.181 1.00 97.62 105 ILE A C 1
ATOM 782 O O . ILE A 1 105 ? -11.573 -4.266 14.799 1.00 97.62 105 ILE A O 1
ATOM 786 N N . GLY A 1 106 ? -13.093 -4.456 13.158 1.00 97.81 106 GLY A N 1
ATOM 787 C CA . GLY A 1 106 ? -12.579 -5.685 12.572 1.00 97.81 106 GLY A CA 1
ATOM 788 C C . GLY A 1 106 ? -11.192 -5.505 11.962 1.00 97.81 106 GLY A C 1
ATOM 789 O O . GLY A 1 106 ? -10.361 -6.406 12.081 1.00 97.81 106 GLY A O 1
ATOM 790 N N . ASP A 1 107 ? -10.903 -4.329 11.415 1.00 97.38 107 ASP A N 1
ATOM 791 C CA . ASP A 1 107 ? -9.657 -4.019 10.716 1.00 97.38 107 ASP A CA 1
ATOM 792 C C . ASP A 1 107 ? -8.415 -3.978 11.609 1.00 97.38 107 ASP A C 1
ATOM 794 O O . ASP A 1 107 ? -7.483 -4.758 11.376 1.00 97.38 107 ASP A O 1
ATOM 798 N N . PRO A 1 108 ? -8.365 -3.175 12.694 1.00 97.56 108 PRO A N 1
ATOM 799 C CA . PRO A 1 108 ? -7.217 -3.202 13.591 1.00 97.56 108 PRO A CA 1
ATOM 800 C C . PRO A 1 108 ? -7.078 -4.568 14.284 1.00 97.56 108 PRO A C 1
ATOM 802 O O . PRO A 1 108 ? -5.966 -4.972 14.623 1.00 97.56 108 PRO A O 1
ATOM 805 N N . ILE A 1 109 ? -8.169 -5.326 14.467 1.00 97.62 109 ILE A N 1
ATOM 806 C CA . ILE A 1 109 ? -8.102 -6.705 14.980 1.00 97.62 109 ILE A CA 1
ATOM 807 C C . ILE A 1 109 ? -7.433 -7.638 13.964 1.00 97.62 109 ILE A C 1
ATOM 809 O O . ILE A 1 109 ? -6.608 -8.470 14.360 1.00 97.62 109 ILE A O 1
ATOM 813 N N . ALA A 1 110 ? -7.772 -7.519 12.678 1.00 97.38 110 ALA A N 1
ATOM 814 C CA . ALA A 1 110 ? -7.157 -8.293 11.607 1.00 97.38 110 ALA A CA 1
ATOM 815 C C . ALA A 1 110 ? -5.656 -7.993 11.511 1.00 97.38 110 ALA A C 1
ATOM 817 O O . ALA A 1 110 ? -4.852 -8.929 11.539 1.00 97.38 110 ALA A O 1
ATOM 818 N N . LEU A 1 111 ? -5.271 -6.711 11.536 1.00 97.56 111 LEU A N 1
ATOM 819 C CA . LEU A 1 111 ? -3.866 -6.307 11.509 1.00 97.56 111 LEU A CA 1
ATOM 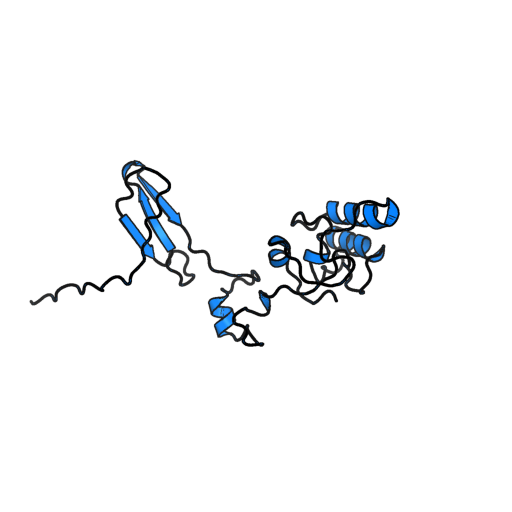820 C C . LEU A 1 111 ? -3.080 -6.856 12.703 1.00 97.56 111 LEU A C 1
ATOM 822 O O . LEU A 1 111 ? -2.048 -7.499 12.532 1.00 97.56 111 LEU A O 1
ATOM 826 N N . LEU A 1 112 ? -3.578 -6.671 13.927 1.00 97.94 112 LEU A N 1
ATOM 827 C CA . LEU A 1 112 ? -2.899 -7.180 15.123 1.00 97.94 112 LEU A CA 1
ATOM 828 C C . LEU A 1 112 ? -2.829 -8.715 15.138 1.00 97.94 112 LEU A C 1
ATOM 830 O O . LEU A 1 112 ? -1.847 -9.289 15.618 1.00 97.94 112 LEU A O 1
ATOM 834 N N . SER A 1 113 ? -3.845 -9.391 14.593 1.00 97.62 113 SER A N 1
ATOM 835 C CA . SER A 1 113 ? -3.830 -10.847 14.428 1.00 97.62 113 SER A CA 1
ATOM 836 C C . SER A 1 113 ? -2.768 -11.287 13.425 1.00 97.62 113 SER A C 1
ATOM 838 O O . SER A 1 113 ? -2.084 -12.272 13.687 1.00 97.62 113 SER A O 1
ATOM 840 N N . TYR A 1 114 ? -2.582 -10.566 12.320 1.00 96.56 114 TYR A N 1
ATOM 841 C CA . TYR A 1 114 ? -1.488 -10.806 11.379 1.00 96.56 114 TYR A CA 1
ATOM 842 C C . TYR A 1 114 ? -0.118 -10.594 12.043 1.00 96.56 114 TYR A C 1
ATOM 844 O O . TYR A 1 114 ? 0.710 -11.505 12.042 1.00 96.56 114 TYR A O 1
ATOM 852 N N . LEU A 1 115 ? 0.085 -9.447 12.697 1.00 97.00 115 LEU A N 1
ATOM 853 C CA . LEU A 1 115 ? 1.370 -9.065 13.293 1.00 97.00 115 LEU A CA 1
ATOM 854 C C . LEU A 1 115 ? 1.815 -9.990 14.436 1.00 97.00 115 LEU A C 1
ATOM 856 O O . LEU A 1 115 ? 3.004 -10.278 14.574 1.00 97.00 115 LEU A O 1
ATOM 860 N N . PHE A 1 116 ? 0.879 -10.453 15.272 1.00 97.06 116 PHE A N 1
ATOM 861 C CA . PHE A 1 116 ? 1.219 -11.153 16.521 1.00 97.06 116 PHE A CA 1
ATOM 862 C C . PHE A 1 116 ? 0.543 -12.515 16.700 1.00 97.06 116 PHE A C 1
ATOM 864 O O . PHE A 1 116 ? 1.009 -13.333 17.495 1.00 97.06 116 PHE A O 1
ATOM 871 N N . GLY A 1 117 ? -0.569 -12.760 16.010 1.00 92.81 117 GLY A N 1
ATOM 872 C CA . GLY A 1 117 ? -1.424 -13.932 16.210 1.00 92.81 117 GLY A CA 1
ATOM 873 C C . GLY A 1 117 ? -1.269 -15.035 15.163 1.00 92.81 117 GLY A C 1
ATOM 874 O O . GLY A 1 117 ? -1.895 -16.084 15.314 1.00 92.81 117 GLY A O 1
ATOM 875 N N . GLY A 1 118 ? -0.472 -14.819 14.110 1.00 92.12 118 GLY A N 1
ATOM 876 C CA . GLY A 1 118 ? -0.417 -15.723 12.955 1.00 92.12 118 GLY A CA 1
ATOM 877 C C . GLY A 1 118 ? -1.723 -15.740 12.152 1.00 92.12 118 GLY A C 1
ATOM 878 O O . GLY A 1 118 ? -2.086 -16.770 11.585 1.00 92.12 118 GLY A O 1
ATOM 879 N N . GLY A 1 119 ? -2.457 -14.625 12.171 1.00 93.69 119 GLY A N 1
ATOM 880 C CA . GLY A 1 119 ? -3.654 -14.405 11.368 1.00 93.69 119 GLY A CA 1
ATOM 881 C C . GLY A 1 119 ? -3.355 -14.361 9.870 1.00 93.69 119 GLY A C 1
ATOM 882 O O . GLY A 1 119 ? -2.204 -14.432 9.438 1.00 93.69 119 GLY A O 1
ATOM 883 N N . ALA A 1 120 ? -4.414 -14.255 9.069 1.00 92.69 120 ALA A N 1
ATOM 884 C CA . ALA A 1 120 ? -4.277 -14.107 7.625 1.00 92.69 120 ALA A CA 1
ATOM 885 C C . ALA A 1 120 ? -3.520 -12.814 7.280 1.00 92.69 120 ALA A C 1
ATOM 887 O O . ALA A 1 120 ? -3.717 -11.791 7.932 1.00 92.69 120 ALA A O 1
ATOM 888 N N . SER A 1 121 ? -2.668 -12.878 6.254 1.00 91.31 121 SER A N 1
ATOM 889 C CA . SER A 1 121 ? -2.028 -11.690 5.683 1.00 91.31 121 SER A CA 1
ATOM 890 C C . SER A 1 121 ? -3.087 -10.736 5.123 1.00 91.31 121 SER A C 1
ATOM 892 O O . SER A 1 121 ? -4.029 -11.232 4.496 1.00 91.31 121 SER A O 1
ATOM 894 N N . PRO A 1 122 ? -2.931 -9.407 5.288 1.00 91.31 122 PRO A N 1
ATOM 895 C CA . PRO A 1 122 ? -3.754 -8.432 4.583 1.00 91.31 122 PRO A CA 1
ATOM 896 C C . PRO A 1 122 ? -3.737 -8.696 3.074 1.00 91.31 122 PRO A C 1
ATOM 898 O O . PRO A 1 122 ? -2.690 -9.031 2.514 1.00 91.31 122 PRO A O 1
ATOM 901 N N . GLY A 1 123 ? -4.892 -8.548 2.419 1.00 86.69 123 GLY A N 1
ATOM 902 C CA . GLY A 1 123 ? -4.984 -8.626 0.955 1.00 86.69 123 GLY A CA 1
ATOM 903 C C . GLY A 1 123 ? -4.359 -7.412 0.258 1.00 86.69 123 GLY A C 1
ATOM 904 O O . GLY A 1 123 ? -3.918 -7.507 -0.887 1.00 86.69 123 GLY A O 1
ATOM 905 N N . CYS A 1 124 ? -4.285 -6.291 0.976 1.00 91.44 124 CYS A N 1
ATOM 906 C CA . CYS A 1 124 ? -3.716 -5.030 0.528 1.00 91.44 124 CYS A CA 1
ATOM 907 C C . CYS A 1 124 ? -2.908 -4.418 1.675 1.00 91.44 124 CYS A C 1
ATOM 909 O O . CYS A 1 124 ? -3.464 -4.017 2.698 1.00 91.44 124 CYS A O 1
ATOM 911 N N . PHE A 1 125 ? -1.582 -4.388 1.527 1.00 92.62 125 PHE A N 1
ATOM 912 C CA . PHE A 1 125 ? -0.699 -3.839 2.556 1.00 92.62 125 PHE A CA 1
ATOM 913 C C . PHE A 1 125 ? -0.792 -2.313 2.614 1.00 92.62 125 PHE A C 1
ATOM 915 O O . PHE A 1 125 ? -0.720 -1.751 3.702 1.00 92.62 125 PHE A O 1
ATOM 922 N N . ALA A 1 126 ? -1.081 -1.658 1.486 1.00 92.81 126 ALA A N 1
ATOM 923 C CA . ALA A 1 126 ? -1.381 -0.227 1.456 1.00 92.81 126 ALA A CA 1
ATOM 924 C C . ALA A 1 126 ? -2.659 0.130 2.246 1.00 92.81 126 ALA A C 1
ATOM 926 O O . ALA A 1 126 ? -2.716 1.166 2.902 1.00 92.81 126 ALA A O 1
ATOM 927 N N . ALA A 1 127 ? -3.675 -0.745 2.262 1.00 94.62 127 ALA A N 1
ATOM 928 C CA . ALA A 1 127 ? -4.865 -0.541 3.094 1.00 94.62 127 ALA A CA 1
ATOM 929 C C . ALA A 1 127 ? -4.559 -0.681 4.593 1.00 94.62 127 ALA A C 1
ATOM 931 O O . ALA A 1 127 ? -5.163 0.011 5.414 1.00 94.62 127 ALA A O 1
ATOM 932 N N . ALA A 1 128 ? -3.615 -1.561 4.938 1.00 95.94 128 ALA A N 1
ATOM 933 C CA . ALA A 1 128 ? -3.169 -1.795 6.306 1.00 95.94 128 ALA A CA 1
ATOM 934 C C . ALA A 1 128 ? -2.182 -0.746 6.837 1.00 95.94 128 ALA A C 1
ATOM 936 O O . ALA A 1 128 ? -2.068 -0.624 8.054 1.00 95.94 128 ALA A O 1
ATOM 937 N N . ASP A 1 129 ? -1.510 0.003 5.961 1.00 96.19 129 ASP A N 1
ATOM 938 C CA . ASP A 1 129 ? -0.690 1.169 6.306 1.00 96.19 129 ASP A CA 1
ATOM 939 C C . ASP A 1 129 ? -1.602 2.396 6.482 1.00 96.19 129 ASP A C 1
ATOM 941 O O . ASP A 1 129 ? -1.836 3.208 5.586 1.00 96.19 129 ASP A O 1
ATOM 945 N N . THR A 1 130 ? -2.241 2.481 7.640 1.00 96.56 130 THR A N 1
ATOM 946 C CA . THR A 1 130 ? -3.267 3.492 7.938 1.00 96.56 130 THR A CA 1
ATOM 947 C C . THR A 1 130 ? -2.688 4.863 8.255 1.00 96.56 130 THR A C 1
ATOM 949 O O . THR A 1 130 ? -3.401 5.861 8.111 1.00 96.56 130 THR A O 1
ATOM 952 N N . ASN A 1 131 ? -1.427 4.934 8.692 1.00 95.69 131 ASN A N 1
ATOM 953 C CA . ASN A 1 131 ? -0.736 6.201 8.924 1.00 95.69 131 ASN A CA 1
ATOM 954 C C . ASN A 1 131 ? 0.094 6.662 7.706 1.00 95.69 131 ASN A C 1
ATOM 956 O O . ASN A 1 131 ? 0.547 7.810 7.706 1.00 95.69 131 ASN A O 1
ATOM 960 N N . ALA A 1 132 ? 0.193 5.821 6.670 1.00 94.19 132 ALA A N 1
ATOM 961 C CA . ALA A 1 132 ? 0.911 6.046 5.421 1.00 94.19 132 ALA A CA 1
ATOM 962 C C . ALA A 1 132 ? 2.410 6.321 5.626 1.00 94.19 132 ALA A C 1
ATOM 964 O O . ALA A 1 132 ? 2.972 7.233 5.008 1.00 94.19 132 ALA A O 1
ATOM 965 N N . ASP A 1 133 ? 3.044 5.576 6.535 1.00 95.00 133 ASP A N 1
ATOM 966 C CA . ASP A 1 133 ? 4.479 5.681 6.825 1.00 95.00 133 ASP A CA 1
ATOM 967 C C . ASP A 1 133 ? 5.341 4.605 6.142 1.00 95.00 133 ASP A C 1
ATOM 969 O O . ASP A 1 133 ? 6.553 4.531 6.380 1.00 95.00 133 ASP A O 1
ATOM 973 N N . ALA A 1 134 ? 4.725 3.837 5.239 1.00 91.56 134 ALA A N 1
ATOM 974 C CA . ALA A 1 134 ? 5.304 2.743 4.474 1.00 91.56 134 ALA A CA 1
ATOM 975 C C . ALA A 1 134 ? 5.691 1.511 5.312 1.00 91.56 134 ALA A C 1
ATOM 977 O O . ALA A 1 134 ? 6.454 0.658 4.842 1.00 91.56 134 ALA A O 1
ATOM 978 N N . GLN A 1 135 ? 5.186 1.386 6.543 1.00 93.88 135 GLN A N 1
ATOM 979 C CA . GLN A 1 135 ? 5.423 0.228 7.400 1.00 93.88 135 GLN A CA 1
ATOM 980 C C . GLN A 1 135 ? 4.117 -0.292 7.991 1.00 93.88 135 GLN A C 1
ATOM 982 O O . GLN A 1 135 ? 3.439 0.408 8.719 1.00 93.88 135 GLN A O 1
ATOM 987 N N . ASN A 1 136 ? 3.816 -1.574 7.771 1.00 94.56 136 ASN A N 1
ATOM 988 C CA . ASN A 1 136 ? 2.698 -2.229 8.446 1.00 94.56 136 ASN A CA 1
ATOM 989 C C . ASN A 1 136 ? 3.098 -2.676 9.855 1.00 94.56 136 ASN A C 1
ATOM 991 O O . ASN A 1 136 ? 3.692 -3.748 10.029 1.00 94.56 136 ASN A O 1
ATOM 995 N N . ASP A 1 137 ? 2.764 -1.877 10.864 1.00 97.19 137 ASP A N 1
ATOM 996 C CA . ASP A 1 137 ? 3.124 -2.150 12.251 1.00 97.19 137 ASP A CA 1
ATOM 997 C C . ASP A 1 137 ? 2.025 -1.787 13.273 1.00 97.19 137 ASP A C 1
ATOM 999 O O . ASP A 1 137 ? 0.833 -1.704 12.979 1.00 97.19 137 ASP A O 1
ATOM 1003 N N . VAL A 1 138 ? 2.392 -1.704 14.555 1.00 97.81 138 VAL A N 1
ATOM 1004 C CA . VAL A 1 138 ? 1.431 -1.396 15.627 1.00 97.81 138 VAL A CA 1
ATOM 1005 C C . VAL A 1 138 ? 0.937 0.056 15.575 1.00 97.81 138 VAL A C 1
ATOM 1007 O O . VAL A 1 138 ? -0.147 0.350 16.082 1.00 97.81 138 VAL A O 1
ATOM 1010 N N . GLY A 1 139 ? 1.720 0.958 14.983 1.00 98.06 139 GLY A N 1
ATOM 1011 C CA . GLY A 1 139 ? 1.383 2.355 14.745 1.00 98.06 139 GLY A CA 1
ATOM 1012 C C . GLY A 1 139 ? 0.138 2.503 13.881 1.00 98.06 139 GLY A C 1
ATOM 1013 O O . GLY A 1 139 ? -0.694 3.363 14.175 1.00 98.06 139 GLY A O 1
ATOM 1014 N N . ASP A 1 140 ? -0.065 1.603 12.923 1.00 98.19 140 ASP A N 1
ATOM 1015 C CA . ASP A 1 140 ? -1.278 1.559 12.112 1.00 98.19 140 ASP A CA 1
ATOM 1016 C C . ASP A 1 140 ? -2.517 1.219 12.927 1.00 98.19 140 ASP A C 1
ATOM 1018 O O . ASP A 1 140 ? -3.500 1.957 12.954 1.00 98.19 140 ASP A O 1
ATOM 1022 N N . ALA A 1 141 ? -2.451 0.122 13.685 1.00 97.75 141 ALA A N 1
ATOM 1023 C CA . ALA A 1 141 ? -3.568 -0.293 14.523 1.00 97.75 141 ALA A CA 1
ATOM 1024 C C . ALA A 1 141 ? -3.957 0.821 15.509 1.00 97.75 141 ALA A C 1
ATOM 1026 O O . ALA A 1 141 ? -5.141 1.082 15.723 1.00 97.75 141 ALA A O 1
ATOM 1027 N N . VAL A 1 142 ? -2.970 1.512 16.090 1.00 97.88 142 VAL A N 1
ATOM 1028 C CA . VAL A 1 142 ? -3.206 2.658 16.980 1.00 97.88 142 VAL A CA 1
ATOM 1029 C C . VAL A 1 142 ? -3.826 3.836 16.229 1.00 97.88 142 VAL A C 1
ATOM 1031 O O . VAL A 1 142 ? -4.763 4.450 16.746 1.00 97.88 142 VAL A O 1
ATOM 1034 N N . THR A 1 143 ? -3.338 4.153 15.030 1.00 98.12 143 THR A N 1
ATOM 1035 C CA . THR A 1 143 ? -3.849 5.256 14.202 1.00 98.12 143 THR A CA 1
ATOM 1036 C C . THR A 1 143 ? -5.307 5.024 13.825 1.00 98.12 143 THR A C 1
ATOM 1038 O O . THR A 1 143 ? -6.152 5.890 14.068 1.00 98.12 143 THR A O 1
ATOM 1041 N N . LEU A 1 144 ? -5.631 3.824 13.344 1.00 97.62 144 LEU A N 1
ATOM 1042 C CA . LEU A 1 144 ? -6.987 3.453 12.965 1.00 97.62 144 LEU A CA 1
ATOM 1043 C C . LEU A 1 144 ? -7.946 3.455 14.162 1.00 97.62 144 LEU A C 1
ATOM 1045 O O . LEU A 1 144 ? -9.029 4.032 14.091 1.00 97.62 144 LEU A O 1
ATOM 1049 N N . LEU A 1 145 ? -7.537 2.897 15.306 1.00 98.12 145 LEU A N 1
ATOM 1050 C CA . LEU A 1 145 ? -8.340 2.943 16.534 1.00 98.12 145 LEU A CA 1
ATOM 1051 C C . LEU A 1 145 ? -8.573 4.381 17.024 1.00 98.12 145 LEU A C 1
ATOM 1053 O O . LEU A 1 145 ? -9.674 4.707 17.473 1.00 98.12 145 LEU A O 1
ATOM 1057 N N . SER A 1 146 ? -7.566 5.250 16.912 1.00 97.94 146 SER A N 1
ATOM 1058 C CA . SER A 1 146 ? -7.682 6.663 17.299 1.00 97.94 146 SER A CA 1
ATOM 1059 C C . SER A 1 146 ? -8.677 7.408 16.404 1.00 97.94 146 SER A C 1
ATOM 1061 O O . SER A 1 146 ? -9.444 8.245 16.884 1.00 97.94 146 SER A O 1
ATOM 1063 N N . PHE A 1 147 ? -8.714 7.090 15.109 1.00 97.44 147 PHE A N 1
ATOM 1064 C CA . PHE A 1 147 ? -9.732 7.610 14.198 1.00 97.44 147 PHE A CA 1
ATOM 1065 C C . PHE A 1 147 ? -11.137 7.114 14.578 1.00 97.44 147 PHE A C 1
ATOM 1067 O O . PHE A 1 147 ? -12.055 7.922 14.732 1.00 97.44 147 PHE A O 1
ATOM 1074 N N . LEU A 1 148 ? -11.293 5.806 14.808 1.00 97.19 148 LEU A N 1
ATOM 1075 C CA . LEU A 1 148 ? -12.588 5.176 15.087 1.00 97.19 148 LEU A CA 1
ATOM 1076 C C . LEU A 1 148 ? -13.222 5.616 16.417 1.00 97.19 148 LEU A C 1
ATOM 1078 O O . LEU A 1 148 ? -14.447 5.728 16.500 1.00 97.19 148 LEU A O 1
ATOM 1082 N N . PHE A 1 149 ? -12.420 5.849 17.462 1.00 97.19 149 PHE A N 1
ATOM 1083 C CA . PHE A 1 149 ? -12.939 6.080 18.820 1.00 97.19 149 PHE A CA 1
ATOM 1084 C C . PHE A 1 149 ? -12.593 7.438 19.425 1.00 97.19 149 PHE A C 1
ATOM 1086 O O . PHE A 1 149 ? -13.393 7.963 20.202 1.00 97.19 149 PHE A O 1
ATOM 1093 N N . ASP A 1 150 ? -11.450 8.022 19.064 1.00 96.06 150 ASP A N 1
ATOM 1094 C CA . ASP A 1 150 ? -10.955 9.257 19.684 1.00 96.06 150 ASP A CA 1
ATOM 1095 C C . ASP A 1 150 ? -11.174 10.498 18.803 1.00 96.06 150 ASP A C 1
ATOM 1097 O O . ASP A 1 150 ? -10.852 11.618 19.208 1.00 96.06 150 ASP A O 1
ATOM 1101 N N . GLY A 1 151 ? -11.765 10.327 17.615 1.00 92.56 151 GLY A N 1
ATOM 1102 C CA . GLY A 1 151 ? -12.036 11.421 16.682 1.00 92.56 151 GLY A CA 1
ATOM 1103 C C . GLY A 1 151 ? -10.761 12.052 16.124 1.00 92.56 151 GLY A C 1
ATOM 1104 O O . GLY A 1 151 ? -10.741 13.257 15.854 1.00 92.56 151 GLY A O 1
ATOM 1105 N N . ALA A 1 152 ? -9.691 11.258 15.993 1.00 95.19 152 ALA A N 1
ATOM 1106 C CA . ALA A 1 152 ? -8.485 11.672 15.288 1.00 95.19 152 ALA A CA 1
ATOM 1107 C C . ALA A 1 152 ? -8.787 11.987 13.811 1.00 95.19 152 ALA A C 1
ATOM 1109 O O . ALA A 1 152 ? -9.875 11.711 13.302 1.00 95.19 152 ALA A O 1
ATOM 1110 N N . SER A 1 153 ? -7.820 12.593 13.118 1.00 95.56 153 SER A N 1
ATOM 1111 C CA . SER A 1 153 ? -7.936 12.830 11.677 1.00 95.56 153 SER A CA 1
ATOM 1112 C C . SER A 1 153 ? -8.204 11.517 10.929 1.00 95.56 153 SER A C 1
ATOM 1114 O O . SER A 1 153 ? -7.667 10.484 11.335 1.00 95.56 153 SER A O 1
ATOM 1116 N N . PRO A 1 154 ? -9.007 11.545 9.849 1.00 94.88 154 PRO A N 1
ATOM 1117 C CA . PRO A 1 154 ? -9.184 10.374 9.000 1.00 94.88 154 PRO A CA 1
ATOM 1118 C C . PRO A 1 154 ? -7.847 9.912 8.405 1.00 94.88 154 PRO A C 1
ATOM 1120 O O . PRO A 1 154 ? -6.935 10.741 8.271 1.00 94.88 154 PRO A O 1
ATOM 1123 N N . PRO A 1 155 ? -7.737 8.623 8.031 1.00 94.12 155 PRO A N 1
ATOM 1124 C CA . PRO A 1 155 ? -6.588 8.123 7.291 1.00 94.12 155 PRO A CA 1
ATOM 1125 C C . PRO A 1 155 ? -6.342 8.947 6.014 1.00 94.12 155 PRO A C 1
ATOM 1127 O O . PRO A 1 155 ? -7.295 9.502 5.454 1.00 94.12 155 PRO A O 1
ATOM 1130 N N . PRO A 1 156 ? -5.087 9.037 5.541 1.00 93.69 156 PRO A N 1
ATOM 1131 C CA . PRO A 1 156 ? -4.779 9.603 4.231 1.00 93.69 156 PRO A CA 1
ATOM 1132 C C . PRO A 1 156 ? -5.540 8.897 3.102 1.00 93.69 156 PRO A C 1
ATOM 1134 O O . PRO A 1 156 ? -5.954 7.746 3.247 1.00 93.69 156 PRO A O 1
ATOM 1137 N N . ASP A 1 157 ? -5.672 9.568 1.955 1.00 91.06 157 ASP A N 1
ATOM 1138 C CA . ASP A 1 157 ? -6.290 8.983 0.761 1.00 91.06 157 ASP A CA 1
ATOM 1139 C C . ASP A 1 157 ? -5.677 7.602 0.441 1.00 91.06 157 ASP A C 1
ATOM 1141 O O . ASP A 1 157 ? -4.463 7.430 0.609 1.00 91.06 157 ASP A O 1
ATOM 1145 N N . PRO A 1 158 ? -6.459 6.610 -0.025 1.00 92.25 158 PRO A N 1
ATOM 1146 C CA . PRO A 1 158 ? -7.885 6.659 -0.371 1.00 92.25 158 PRO A CA 1
ATOM 1147 C C . PRO A 1 158 ? -8.825 6.408 0.829 1.00 92.25 158 PRO A C 1
ATOM 1149 O O . PRO A 1 158 ? -8.898 5.301 1.357 1.00 92.25 158 PRO A O 1
ATOM 1152 N N . PHE A 1 159 ? -9.573 7.435 1.245 1.00 93.69 159 PHE A N 1
ATOM 1153 C CA . PHE A 1 159 ? -10.631 7.374 2.264 1.00 93.69 159 PHE A CA 1
ATOM 1154 C C . PHE A 1 159 ? -11.547 8.610 2.114 1.00 93.69 159 PHE A C 1
ATOM 1156 O O . PHE A 1 159 ? -11.040 9.692 1.816 1.00 93.69 159 PHE A O 1
ATOM 1163 N N . PRO A 1 160 ? -12.878 8.541 2.332 1.00 93.19 160 PRO A N 1
ATOM 1164 C CA . PRO A 1 160 ? -13.694 7.396 2.760 1.00 93.19 160 PRO A CA 1
ATOM 1165 C C . PRO A 1 160 ? -14.160 6.495 1.614 1.00 93.19 160 PRO A C 1
ATOM 1167 O O . PRO A 1 160 ? -14.802 5.477 1.856 1.00 93.19 160 PRO A O 1
ATOM 1170 N N . ASP A 1 161 ? -13.888 6.896 0.378 1.00 91.69 161 ASP A N 1
ATOM 1171 C CA . ASP A 1 161 ? -14.260 6.148 -0.810 1.00 91.69 161 ASP A CA 1
ATOM 1172 C C . ASP A 1 161 ? -13.067 5.324 -1.298 1.00 91.69 161 ASP A C 1
ATOM 1174 O O . ASP A 1 161 ? -11.912 5.741 -1.181 1.00 91.69 161 ASP A O 1
ATOM 1178 N N . CYS A 1 162 ? -13.364 4.162 -1.877 1.00 90.94 162 CYS A N 1
ATOM 1179 C CA . CYS A 1 162 ? -12.375 3.343 -2.564 1.00 90.94 162 CYS A CA 1
ATOM 1180 C C . CYS A 1 162 ? -11.709 4.136 -3.696 1.00 90.94 162 CYS A C 1
ATOM 1182 O O . CYS A 1 162 ? -12.385 4.821 -4.472 1.00 90.94 162 CYS A O 1
ATOM 1184 N N . GLY A 1 163 ? -10.392 4.009 -3.829 1.00 90.06 163 GLY A N 1
ATOM 1185 C CA . GLY A 1 163 ? -9.658 4.684 -4.888 1.00 90.06 163 GLY A CA 1
ATOM 1186 C C . GLY A 1 163 ? -8.206 4.253 -4.982 1.00 90.06 163 GLY A C 1
ATOM 1187 O O . GLY A 1 163 ? -7.719 3.433 -4.211 1.00 90.06 163 GLY A O 1
ATOM 1188 N N . THR A 1 164 ? -7.510 4.818 -5.959 1.00 88.31 164 THR A N 1
ATOM 1189 C CA . THR A 1 164 ? -6.064 4.663 -6.115 1.00 88.31 164 THR A CA 1
ATOM 1190 C C . THR A 1 164 ? -5.338 5.678 -5.244 1.00 88.31 164 THR A C 1
ATOM 1192 O O . THR A 1 164 ? -5.730 6.849 -5.216 1.00 88.31 164 THR A O 1
ATOM 1195 N N . SER A 1 165 ? -4.248 5.274 -4.599 1.00 85.31 165 SER A N 1
ATOM 1196 C CA . SER A 1 165 ? -3.382 6.226 -3.906 1.00 85.31 165 SER A CA 1
ATOM 1197 C C . SER A 1 165 ? -2.462 6.980 -4.869 1.00 85.31 165 SER A C 1
ATOM 1199 O O . SER A 1 165 ? -2.086 6.477 -5.926 1.00 85.31 165 SER A O 1
ATOM 1201 N N . ILE A 1 166 ? -2.081 8.196 -4.476 1.00 79.81 166 ILE A N 1
ATOM 1202 C CA . ILE A 1 166 ? -1.029 8.992 -5.125 1.00 79.81 166 ILE A CA 1
ATOM 1203 C C . ILE A 1 166 ? 0.310 8.918 -4.379 1.00 79.81 166 ILE A C 1
ATOM 1205 O O . ILE A 1 166 ? 1.283 9.541 -4.812 1.00 79.81 166 ILE A O 1
ATOM 1209 N N . LEU A 1 167 ? 0.364 8.221 -3.239 1.00 82.81 167 LEU A N 1
ATOM 1210 C CA . LEU A 1 167 ? 1.605 8.037 -2.500 1.00 82.81 167 LEU A CA 1
ATOM 1211 C C . LEU A 1 167 ? 2.431 6.960 -3.196 1.00 82.81 167 LEU A C 1
ATOM 1213 O O . LEU A 1 167 ? 1.956 5.859 -3.462 1.00 82.81 167 LEU A O 1
ATOM 1217 N N . PHE A 1 168 ? 3.684 7.297 -3.482 1.00 74.88 168 PHE A N 1
ATOM 1218 C CA . PHE A 1 168 ? 4.607 6.403 -4.173 1.00 74.88 168 PHE A CA 1
ATOM 1219 C C . PHE A 1 168 ? 4.820 5.086 -3.414 1.00 74.88 168 PHE A C 1
ATOM 1221 O O . PHE A 1 168 ? 4.959 4.034 -4.032 1.00 74.88 168 PHE A O 1
ATOM 1228 N N . ASP A 1 169 ? 4.792 5.142 -2.083 1.00 80.56 169 ASP A N 1
ATOM 1229 C CA . ASP A 1 169 ? 5.065 3.987 -1.232 1.00 80.56 169 ASP A CA 1
ATOM 1230 C C . ASP A 1 169 ? 3.883 3.006 -1.154 1.00 80.56 169 ASP A C 1
ATOM 1232 O O . ASP A 1 169 ? 4.106 1.811 -0.987 1.00 80.56 169 ASP A O 1
ATOM 1236 N N . ASP A 1 170 ? 2.641 3.449 -1.388 1.00 84.00 170 ASP A N 1
ATOM 1237 C CA . ASP A 1 170 ? 1.488 2.534 -1.449 1.00 84.00 170 ASP A CA 1
ATOM 1238 C C . ASP A 1 170 ? 1.573 1.594 -2.655 1.00 84.00 170 ASP A C 1
ATOM 1240 O O . ASP A 1 170 ? 1.195 0.426 -2.563 1.00 84.00 170 ASP A O 1
ATOM 1244 N N . LEU A 1 171 ? 2.115 2.087 -3.775 1.00 73.44 171 LEU A N 1
ATOM 1245 C CA . LEU A 1 171 ? 2.377 1.253 -4.947 1.00 73.44 171 LEU A CA 1
ATOM 1246 C C . LEU A 1 171 ? 3.448 0.197 -4.642 1.00 73.44 171 LEU A C 1
ATOM 1248 O O . LEU A 1 171 ? 3.374 -0.917 -5.142 1.00 73.44 171 LEU A O 1
ATOM 1252 N N . GLN A 1 172 ? 4.414 0.527 -3.780 1.00 74.62 172 GLN A N 1
ATOM 1253 C CA . GLN A 1 172 ? 5.468 -0.401 -3.367 1.00 74.62 172 GLN A CA 1
ATOM 1254 C C . GLN A 1 172 ? 5.033 -1.409 -2.300 1.00 74.62 172 GLN A C 1
ATOM 1256 O O . GLN A 1 172 ? 5.604 -2.499 -2.235 1.00 74.62 172 GLN A O 1
ATOM 1261 N N . LEU A 1 173 ? 4.096 -1.035 -1.425 1.00 80.25 173 LEU A N 1
ATOM 1262 C CA . LEU A 1 173 ? 3.469 -1.950 -0.469 1.00 80.25 173 LEU A CA 1
ATOM 1263 C C . LEU A 1 173 ? 2.580 -2.960 -1.197 1.00 80.25 173 LEU A C 1
ATOM 1265 O O . LEU A 1 173 ? 2.583 -4.145 -0.862 1.00 80.25 173 LEU A O 1
ATOM 1269 N N . GLY A 1 174 ? 1.866 -2.482 -2.217 1.00 72.56 174 GLY A N 1
ATOM 1270 C CA . GLY A 1 174 ? 1.092 -3.299 -3.135 1.00 72.56 174 GLY A CA 1
ATOM 1271 C C . GLY A 1 174 ? -0.221 -3.822 -2.550 1.00 72.56 174 GLY A C 1
ATOM 1272 O O . GLY A 1 174 ? -0.437 -3.915 -1.333 1.00 72.56 174 GLY A O 1
ATOM 1273 N N . CYS A 1 175 ? -1.120 -4.192 -3.460 1.00 81.38 175 CYS A N 1
ATOM 1274 C CA . CYS A 1 175 ? -2.382 -4.849 -3.144 1.00 81.38 175 CYS A CA 1
ATOM 1275 C C . CYS A 1 175 ? -2.562 -6.043 -4.076 1.00 81.38 175 CYS A C 1
ATOM 1277 O O . CYS A 1 175 ? -2.705 -5.885 -5.283 1.00 81.38 175 CYS A O 1
ATOM 1279 N N . ALA A 1 176 ? -2.523 -7.250 -3.506 1.00 69.00 176 ALA A N 1
ATOM 1280 C CA . ALA A 1 176 ? -2.617 -8.496 -4.269 1.00 69.00 176 ALA A CA 1
ATOM 1281 C C . ALA A 1 176 ? -4.032 -8.731 -4.818 1.00 69.00 176 ALA A C 1
ATOM 1283 O O . ALA A 1 176 ? -4.231 -9.486 -5.768 1.00 69.00 176 ALA A O 1
ATOM 1284 N N . VAL A 1 177 ? -5.021 -8.103 -4.187 1.00 64.19 177 VAL A N 1
ATOM 1285 C CA . VAL A 1 177 ? -6.408 -8.057 -4.631 1.00 64.19 177 VAL A CA 1
ATOM 1286 C C . VAL A 1 177 ? -6.929 -6.632 -4.457 1.00 64.19 177 VAL A C 1
ATOM 1288 O O . VAL A 1 177 ? -6.511 -5.955 -3.511 1.00 64.19 177 VAL A O 1
ATOM 1291 N N . PRO A 1 178 ? -7.851 -6.179 -5.322 1.00 67.94 178 PRO A N 1
ATOM 1292 C CA . PRO A 1 178 ? -8.639 -4.991 -5.037 1.00 67.94 178 PRO A CA 1
ATOM 1293 C C . PRO A 1 178 ? -9.286 -5.135 -3.658 1.00 67.94 178 PRO A C 1
ATOM 1295 O O . PRO A 1 178 ? -9.931 -6.149 -3.375 1.00 67.94 178 PRO A O 1
ATOM 1298 N N . GLY A 1 179 ? -9.052 -4.153 -2.784 1.00 64.94 179 GLY A N 1
ATOM 1299 C CA . GLY A 1 179 ? -9.661 -4.105 -1.446 1.00 64.94 179 GLY A CA 1
ATOM 1300 C C . GLY A 1 179 ? -11.132 -3.685 -1.486 1.00 64.94 179 GLY A C 1
ATOM 1301 O O . GLY A 1 179 ? -11.800 -3.645 -0.462 1.00 64.94 179 GLY A O 1
ATOM 1302 N N . CYS A 1 180 ? -11.606 -3.353 -2.684 1.00 69.94 180 CYS A N 1
ATOM 1303 C CA . CYS A 1 180 ? -12.933 -2.921 -3.065 1.00 69.94 180 CYS A CA 1
ATOM 1304 C C . CYS A 1 180 ? -13.071 -3.133 -4.591 1.00 69.94 180 CYS A C 1
ATOM 1306 O O . CYS A 1 180 ? -14.218 -3.312 -5.046 1.00 69.94 180 CYS A O 1
#

Radius of gyration: 23.76 Å; chains: 1; bounding box: 64×34×63 Å

pLDDT: mean 78.65, std 18.45, range [31.55, 98.19]

Sequence (180 aa):
MTLEPYQVFPLHRNVGRINYDLDDAESLIAADLDGDGLEDIVSLIIEDSTVSVLLQRELDCDRNGVIDSCDFAAGGDADGNGVLDACEPVAFLRGDINADGNVDIGDPIALLSYLFGGGASPGCFAAADTNADAQNDVGDAVTLLSFLFDGASPPPDPFPDCGTSILFDDLQLGCAVPGC

Secondary structure (DSSP, 8-state):
-PPPPPP-PPPPS-------S-S---EEEEE-SSSSSS-EEEEEETTTTEEEEE------SS-SSS-HHHHHHTT--SS-SSS-GGGS---B-TT--S-SS--STHHHHHHHHHHHH--PPPSBHHHH-SS-SS--SHHHHHHHHHHHHH-PPPPSSS-SS-B----HHHHHH-BSS---

Foldseek 3Di:
DDDDDDDDDDDDDDDDDDDPDDQCQPDWDFPDPPVLPGTWIWTQRPVVRDIDTGPPDAPPLQPPVRGVVVCVVVVQCVVPPPGGPLLDQFWAAACLQVLPLDNDPVRLVQLCCVVPVVHDGGQAVLSQPQQPPLDNDNVSSVNSVCVHPVVDDGGPPPPDDIDGDPDPSSSNSGGNDRSD